Protein AF-A0AA37GXV9-F1 (afdb_monomer_lite)

Secondary structure (DSSP, 8-state):
-------PPP-----------------PPPPEEEEEEETTEEEEEEEEE-SS-EEEEEEEEEE-TTSSEEEEEEE--

Organism: NCBI:txid708192

Foldseek 3Di:
DDDDDPDDDDDDPPDDPDPPPPPPPVPDDWDWDWADPDDFKIKIWTFDDDPVDTWIKIKIFGADPVRHTPDIDIDTD

Sequence (77 aa):
MYFESFGKAPISLTASQSTHMNQSNSTQPRLLIIDILGVNRARVRRDIKSDISDAIGRLDIHWDGTGKIGRIDTNIK

pLDDT: mean 71.6, std 16.7, range [41.31, 95.0]

Structure (mmCIF, N/CA/C/O backbone):
data_AF-A0AA37GXV9-F1
#
_entry.id   AF-A0AA37GXV9-F1
#
loop_
_atom_site.group_PDB
_atom_site.id
_atom_site.type_symbol
_atom_site.label_atom_id
_atom_site.label_alt_id
_atom_site.label_comp_id
_atom_site.label_asym_id
_atom_site.label_entity_id
_atom_site.label_seq_id
_atom_site.pdbx_PDB_ins_code
_atom_site.Cartn_x
_atom_site.Cartn_y
_atom_site.Cartn_z
_atom_site.occupancy
_atom_site.B_iso_or_equiv
_atom_site.auth_seq_id
_atom_site.auth_comp_id
_atom_site.auth_asym_id
_atom_site.auth_atom_id
_atom_site.pdbx_PDB_model_num
ATOM 1 N N . MET A 1 1 ? 90.351 -12.102 -17.833 1.00 42.38 1 MET A N 1
ATOM 2 C CA . MET A 1 1 ? 89.388 -12.798 -16.954 1.00 42.38 1 MET A CA 1
ATOM 3 C C . MET A 1 1 ? 88.192 -11.879 -16.801 1.00 42.38 1 MET A C 1
ATOM 5 O O . MET A 1 1 ? 88.349 -10.812 -16.227 1.00 42.38 1 MET A O 1
ATOM 9 N N . TYR A 1 2 ? 87.066 -12.220 -17.424 1.00 41.31 2 TYR A N 1
ATOM 10 C CA . TYR A 1 2 ? 85.821 -11.457 -17.314 1.00 41.31 2 TYR A CA 1
ATOM 11 C C . TYR A 1 2 ? 84.983 -12.068 -16.187 1.00 41.31 2 TYR A C 1
ATOM 13 O O . TYR A 1 2 ? 84.806 -13.283 -16.152 1.00 41.31 2 TYR A O 1
ATOM 21 N N . PHE A 1 3 ? 84.523 -11.239 -15.251 1.00 50.56 3 PHE A N 1
ATOM 22 C CA . PHE A 1 3 ? 83.601 -11.633 -14.189 1.00 50.56 3 PHE A CA 1
ATOM 23 C C . PHE A 1 3 ? 82.177 -11.303 -14.645 1.00 50.56 3 PHE A C 1
ATOM 25 O O . PHE A 1 3 ? 81.851 -10.131 -14.827 1.00 50.56 3 PHE A O 1
ATOM 32 N N . GLU A 1 4 ? 81.330 -12.314 -14.829 1.00 45.41 4 GLU A N 1
ATOM 33 C CA . GLU A 1 4 ? 79.896 -12.103 -15.025 1.00 45.41 4 GLU A CA 1
ATOM 34 C C . GLU A 1 4 ? 79.224 -11.927 -13.659 1.00 45.41 4 GLU A C 1
ATOM 36 O O . GLU A 1 4 ? 79.115 -12.852 -12.855 1.00 45.41 4 GLU A O 1
ATOM 41 N N . SER A 1 5 ? 78.810 -10.693 -13.377 1.00 55.91 5 SER A N 1
ATOM 42 C CA . SER A 1 5 ? 77.924 -10.365 -12.264 1.00 55.91 5 SER A CA 1
ATOM 43 C C . SER A 1 5 ? 76.495 -10.723 -12.668 1.00 55.91 5 SER A C 1
ATOM 45 O O . SER A 1 5 ? 75.877 -10.019 -13.467 1.00 55.91 5 SER A O 1
ATOM 47 N N . PHE A 1 6 ? 75.951 -11.812 -12.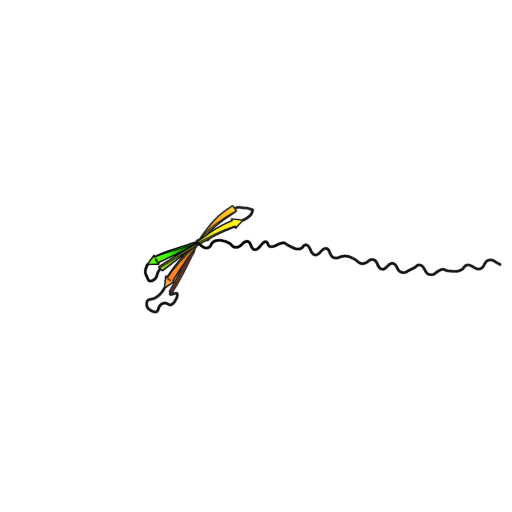125 1.00 54.56 6 PHE A N 1
ATOM 48 C CA . PHE A 1 6 ? 74.520 -12.098 -12.231 1.00 54.56 6 PHE A CA 1
ATOM 49 C C . PHE A 1 6 ? 73.754 -11.166 -11.286 1.00 54.56 6 PHE A C 1
ATOM 51 O O . PHE A 1 6 ? 73.484 -11.490 -10.127 1.00 54.56 6 PHE A O 1
ATOM 58 N N . GLY A 1 7 ? 73.417 -9.975 -11.783 1.00 53.59 7 GLY A N 1
ATOM 59 C CA . GLY A 1 7 ? 72.478 -9.075 -11.127 1.00 53.59 7 GLY A CA 1
ATOM 60 C C . GLY A 1 7 ? 71.112 -9.752 -11.010 1.00 53.59 7 GLY A C 1
ATOM 61 O O . GLY A 1 7 ? 70.478 -10.063 -12.016 1.00 53.59 7 GLY A O 1
ATOM 62 N N . LYS A 1 8 ? 70.657 -10.006 -9.780 1.00 61.88 8 LYS A N 1
ATOM 63 C CA . LYS A 1 8 ? 69.295 -10.486 -9.516 1.00 61.88 8 LYS A CA 1
ATOM 64 C C . LYS A 1 8 ? 68.303 -9.456 -10.062 1.00 61.88 8 LYS A C 1
ATOM 66 O O . LYS A 1 8 ? 68.341 -8.298 -9.650 1.00 61.88 8 LYS A O 1
ATOM 71 N N . ALA A 1 9 ? 67.428 -9.875 -10.975 1.00 61.19 9 ALA A N 1
ATOM 72 C CA . ALA A 1 9 ? 66.354 -9.026 -11.477 1.00 61.19 9 ALA A CA 1
ATOM 73 C C . ALA A 1 9 ? 65.472 -8.547 -10.304 1.00 61.19 9 ALA A C 1
ATOM 75 O O . ALA A 1 9 ? 65.150 -9.355 -9.425 1.00 61.19 9 ALA A O 1
ATOM 76 N N . PRO A 1 10 ? 65.084 -7.260 -10.247 1.00 59.41 10 PRO A N 1
ATOM 77 C CA . PRO A 1 10 ? 64.197 -6.780 -9.199 1.00 59.41 10 PRO A CA 1
ATOM 78 C C . PRO A 1 10 ? 62.823 -7.445 -9.343 1.00 59.41 10 PRO A C 1
ATOM 80 O O . PRO A 1 10 ? 62.245 -7.490 -10.429 1.00 59.41 10 PRO A O 1
ATOM 83 N N . ILE A 1 11 ? 62.295 -7.966 -8.235 1.00 61.16 11 ILE A N 1
ATOM 84 C CA . ILE A 1 11 ? 60.945 -8.531 -8.180 1.00 61.16 11 ILE A CA 1
ATOM 85 C C . ILE A 1 11 ? 59.957 -7.375 -8.377 1.00 61.16 11 ILE A C 1
ATOM 87 O O . ILE A 1 11 ? 59.842 -6.502 -7.518 1.00 61.16 11 ILE A O 1
ATOM 91 N N . SER A 1 12 ? 59.258 -7.351 -9.513 1.00 62.09 12 SER A N 1
ATOM 92 C CA . SER A 1 12 ? 58.175 -6.392 -9.747 1.00 62.09 12 SER A CA 1
ATOM 93 C C . SER A 1 12 ? 56.938 -6.814 -8.960 1.00 62.09 12 SER A C 1
ATOM 95 O O . SER A 1 12 ? 56.338 -7.852 -9.229 1.00 62.09 12 SER A O 1
ATOM 97 N N . LEU A 1 13 ? 56.546 -5.994 -7.987 1.00 58.44 13 LEU A N 1
ATOM 98 C CA . LEU A 1 13 ? 55.266 -6.106 -7.294 1.00 58.44 13 LEU A CA 1
ATOM 99 C C . LEU A 1 13 ? 54.179 -5.484 -8.177 1.00 58.44 13 LEU A C 1
ATOM 101 O O . LEU A 1 13 ? 53.853 -4.306 -8.051 1.00 58.44 13 LEU A O 1
ATOM 105 N N . THR A 1 14 ? 53.619 -6.265 -9.097 1.00 63.25 14 THR A N 1
ATOM 106 C CA . THR A 1 14 ? 52.398 -5.871 -9.811 1.00 63.25 14 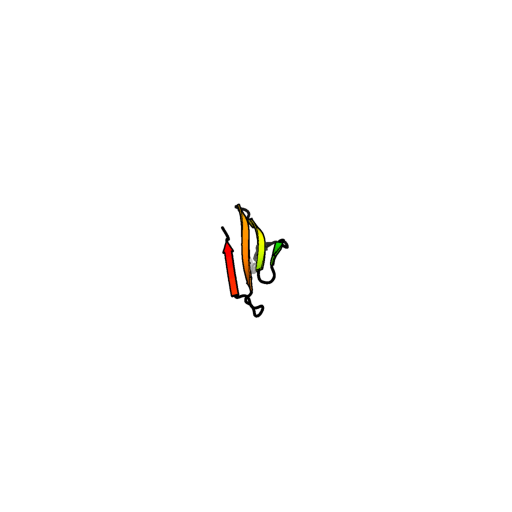THR A CA 1
ATOM 107 C C . THR A 1 14 ? 51.215 -5.940 -8.852 1.00 63.25 14 THR A C 1
ATOM 109 O O . THR A 1 14 ? 50.662 -7.009 -8.591 1.00 63.25 14 THR A O 1
ATOM 112 N N . ALA A 1 15 ? 50.823 -4.787 -8.312 1.00 57.84 15 ALA A N 1
ATOM 113 C CA . ALA A 1 15 ? 49.570 -4.642 -7.589 1.00 57.84 15 ALA A CA 1
ATOM 114 C C . ALA A 1 15 ? 48.411 -4.747 -8.590 1.00 57.84 15 ALA A C 1
ATOM 116 O O . ALA A 1 15 ? 48.191 -3.849 -9.401 1.00 57.84 15 ALA A O 1
ATOM 117 N N . SER A 1 16 ? 47.673 -5.855 -8.545 1.00 58.34 16 SER A N 1
ATOM 118 C CA . SER A 1 16 ? 46.400 -5.959 -9.258 1.00 58.34 16 SER A CA 1
ATOM 119 C C . SER A 1 16 ? 45.372 -5.123 -8.500 1.00 58.34 16 SER A C 1
ATOM 121 O O . SER A 1 16 ? 44.882 -5.546 -7.455 1.00 58.34 16 SER A O 1
ATOM 123 N N . GLN A 1 17 ? 45.069 -3.916 -8.985 1.00 53.50 17 GLN A N 1
ATOM 124 C CA . GLN A 1 17 ? 43.896 -3.185 -8.511 1.00 53.50 17 GLN A CA 1
ATOM 125 C C . GLN A 1 17 ? 42.654 -3.953 -8.960 1.00 53.50 17 GLN A C 1
ATOM 127 O O . GLN A 1 17 ? 42.339 -3.996 -10.149 1.00 53.50 17 GLN A O 1
ATOM 132 N N . SER A 1 18 ? 41.941 -4.561 -8.013 1.00 58.44 18 SER A N 1
ATOM 133 C CA . SER A 1 18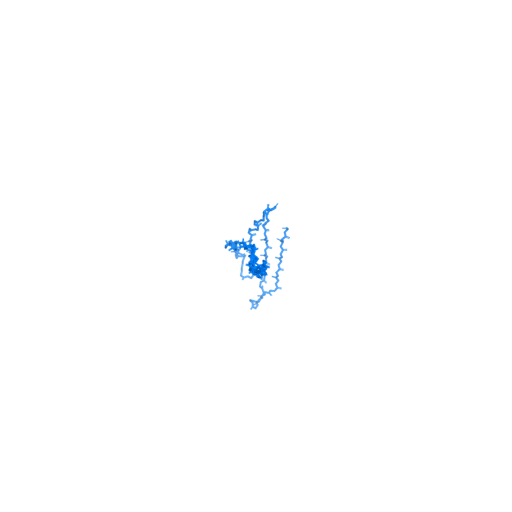 ? 40.573 -4.987 -8.265 1.00 58.44 18 SER A CA 1
ATOM 134 C C . SER A 1 18 ? 39.723 -3.727 -8.400 1.00 58.44 18 SER A C 1
ATOM 136 O O . SER A 1 18 ? 39.468 -3.005 -7.436 1.00 58.44 18 SER A O 1
ATOM 138 N N . THR A 1 19 ? 39.282 -3.429 -9.617 1.00 57.34 19 THR A N 1
ATOM 139 C CA . THR A 1 19 ? 38.176 -2.500 -9.819 1.00 57.34 19 THR A CA 1
ATOM 140 C C . THR A 1 19 ? 36.927 -3.167 -9.255 1.00 57.34 19 THR A C 1
ATOM 142 O O . THR A 1 19 ? 36.228 -3.913 -9.935 1.00 57.34 19 THR A O 1
ATOM 145 N N . HIS A 1 20 ? 36.637 -2.923 -7.977 1.00 48.59 20 HIS A N 1
ATOM 146 C CA . HIS A 1 20 ? 35.284 -3.117 -7.481 1.00 48.59 20 HIS A CA 1
ATOM 147 C C . HIS A 1 20 ? 34.394 -2.177 -8.295 1.00 48.59 20 HIS A C 1
ATOM 149 O O . HIS A 1 20 ? 34.432 -0.961 -8.102 1.00 48.59 20 HIS A O 1
ATOM 155 N N . MET A 1 21 ? 33.623 -2.733 -9.237 1.00 51.12 21 MET A N 1
ATOM 156 C CA . MET A 1 21 ? 32.462 -2.043 -9.785 1.00 51.12 21 MET A CA 1
ATOM 157 C C . MET A 1 21 ? 31.600 -1.659 -8.589 1.00 51.12 21 MET A C 1
ATOM 159 O O . MET A 1 21 ? 30.928 -2.502 -7.995 1.00 51.12 21 MET A O 1
ATOM 163 N N . ASN A 1 22 ? 31.658 -0.388 -8.203 1.00 46.69 22 ASN A N 1
ATOM 164 C CA . ASN A 1 22 ? 30.697 0.178 -7.287 1.00 46.69 22 ASN A CA 1
ATOM 165 C C . ASN A 1 22 ? 29.383 0.210 -8.069 1.00 46.69 22 ASN A C 1
ATOM 167 O O . ASN A 1 22 ? 29.135 1.138 -8.841 1.00 46.69 22 ASN A O 1
ATOM 171 N N . GLN A 1 23 ? 28.594 -0.863 -7.961 1.00 53.97 23 GLN A N 1
ATOM 172 C CA . GLN A 1 23 ? 27.194 -0.827 -8.346 1.00 53.97 23 GLN A CA 1
ATOM 173 C C . GLN A 1 23 ? 26.563 0.235 -7.455 1.00 53.97 23 GLN A C 1
ATOM 175 O O . GLN A 1 23 ? 26.179 -0.026 -6.317 1.00 53.97 23 GLN A O 1
ATOM 180 N N . SER A 1 24 ? 26.528 1.461 -7.974 1.00 44.72 24 SER A N 1
ATOM 181 C CA . SER A 1 24 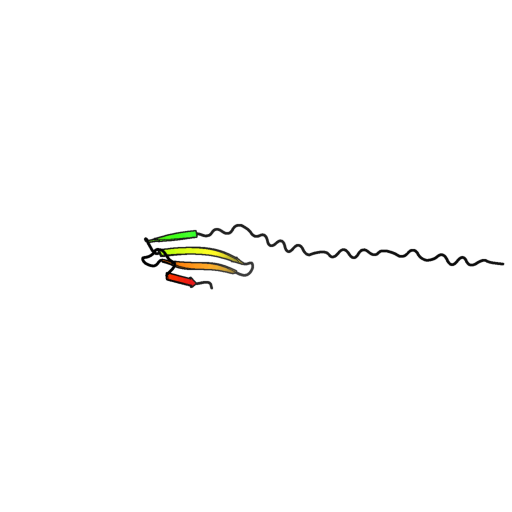? 25.734 2.551 -7.444 1.00 44.72 24 SER A CA 1
ATOM 182 C C . SER A 1 24 ? 24.277 2.120 -7.555 1.00 44.72 24 SER A C 1
ATOM 184 O O . SER A 1 24 ? 23.568 2.467 -8.496 1.00 44.72 24 SER A O 1
ATOM 186 N N . ASN A 1 25 ? 23.829 1.307 -6.601 1.00 52.62 25 ASN A N 1
ATOM 187 C CA . ASN A 1 25 ? 22.423 1.151 -6.305 1.00 52.62 25 ASN A CA 1
ATOM 188 C C . ASN A 1 25 ? 21.998 2.487 -5.712 1.00 52.62 25 ASN A C 1
ATOM 190 O O . ASN A 1 25 ? 21.990 2.674 -4.492 1.00 52.62 25 ASN A O 1
ATOM 194 N N . SER A 1 26 ? 21.696 3.446 -6.590 1.00 47.59 26 SER A N 1
ATOM 195 C CA . SER A 1 26 ? 21.054 4.686 -6.200 1.00 47.59 26 SER A CA 1
ATOM 196 C C . SER A 1 26 ? 19.705 4.296 -5.611 1.00 47.59 26 SER A C 1
ATOM 198 O O . SER A 1 26 ? 18.718 4.087 -6.318 1.00 47.59 26 SER A O 1
ATOM 200 N N . THR A 1 27 ? 19.677 4.127 -4.295 1.00 57.50 27 THR A N 1
ATOM 201 C CA . THR A 1 27 ? 18.453 3.874 -3.550 1.00 57.50 27 THR A CA 1
ATOM 202 C C . THR A 1 27 ? 17.754 5.220 -3.456 1.00 57.50 27 THR A C 1
ATOM 204 O O . THR A 1 27 ? 17.822 5.911 -2.446 1.00 57.50 27 THR A O 1
ATOM 207 N N . GLN A 1 28 ? 17.181 5.662 -4.578 1.00 58.38 28 GLN A N 1
ATOM 208 C CA . GLN A 1 28 ? 16.400 6.886 -4.617 1.00 58.38 28 GLN A CA 1
ATOM 209 C C . GLN A 1 28 ? 15.193 6.696 -3.690 1.00 58.38 28 GLN A C 1
ATOM 211 O O . GLN A 1 28 ? 14.527 5.654 -3.774 1.00 58.38 28 GLN A O 1
ATOM 216 N N . PRO A 1 29 ? 14.898 7.665 -2.805 1.00 58.66 29 PRO A N 1
ATOM 217 C CA . PRO A 1 29 ? 13.697 7.616 -1.988 1.00 58.66 29 PRO A CA 1
ATOM 218 C C . PRO A 1 29 ? 12.487 7.555 -2.923 1.00 58.66 29 PRO A C 1
ATOM 220 O O . PRO A 1 29 ? 12.279 8.443 -3.748 1.00 58.66 29 PRO A O 1
ATOM 223 N N . ARG A 1 30 ? 11.711 6.468 -2.841 1.00 64.81 30 ARG A N 1
ATOM 224 C CA . ARG A 1 30 ? 10.504 6.290 -3.656 1.00 64.81 30 ARG A CA 1
ATOM 225 C C . ARG A 1 30 ? 9.286 6.735 -2.864 1.00 64.81 30 ARG A C 1
ATOM 227 O O . ARG A 1 30 ? 9.146 6.377 -1.696 1.00 64.81 30 ARG A O 1
ATOM 234 N N . LEU A 1 31 ? 8.401 7.486 -3.513 1.00 72.69 31 LEU A N 1
ATOM 235 C CA . LEU A 1 31 ? 7.151 7.925 -2.907 1.00 72.69 31 LEU A CA 1
ATOM 236 C C . LEU A 1 31 ? 6.212 6.723 -2.743 1.00 72.69 31 LEU A C 1
ATOM 238 O O . LEU A 1 31 ? 5.925 5.998 -3.696 1.00 72.69 31 LEU A O 1
ATOM 242 N N . LEU A 1 32 ? 5.758 6.514 -1.510 1.00 81.50 32 LEU A N 1
ATOM 243 C CA . LEU A 1 32 ? 4.661 5.616 -1.178 1.00 81.50 32 LEU A CA 1
ATOM 244 C C . LEU A 1 32 ? 3.438 6.487 -0.926 1.00 81.50 32 LEU A C 1
ATOM 246 O O . LEU A 1 32 ? 3.447 7.321 -0.022 1.00 81.50 32 LEU A O 1
ATOM 250 N N . ILE A 1 33 ? 2.396 6.302 -1.727 1.00 85.81 33 ILE A N 1
ATOM 251 C CA . ILE A 1 33 ? 1.124 6.993 -1.528 1.00 85.81 33 ILE A CA 1
ATOM 252 C C . ILE A 1 33 ? 0.229 6.058 -0.726 1.00 85.81 33 ILE A C 1
ATOM 254 O O . ILE A 1 33 ? -0.020 4.932 -1.153 1.00 85.81 33 ILE A O 1
ATOM 258 N N . ILE A 1 34 ? -0.242 6.510 0.435 1.00 89.62 34 ILE A N 1
ATOM 259 C CA . ILE A 1 34 ? -1.144 5.748 1.301 1.00 89.62 34 ILE A CA 1
ATOM 260 C C . ILE A 1 34 ? -2.494 6.463 1.332 1.00 89.62 34 ILE A C 1
ATOM 262 O O . ILE A 1 34 ? -2.609 7.556 1.879 1.00 89.62 34 ILE A O 1
ATOM 266 N N . ASP A 1 35 ? -3.514 5.828 0.767 1.00 90.38 35 ASP A N 1
ATOM 267 C CA . ASP A 1 35 ? -4.900 6.276 0.831 1.00 90.38 35 ASP A CA 1
ATOM 268 C C . ASP A 1 35 ? -5.611 5.554 1.987 1.00 90.38 35 ASP A C 1
ATOM 270 O O . ASP A 1 35 ? -5.693 4.322 2.002 1.00 90.38 35 ASP A O 1
ATOM 274 N N . ILE A 1 36 ? -6.162 6.298 2.946 1.00 91.62 36 ILE A N 1
ATOM 275 C CA . ILE A 1 36 ? -7.018 5.732 3.999 1.00 91.62 36 ILE A CA 1
ATOM 276 C C . ILE A 1 36 ? -8.452 5.679 3.465 1.00 91.62 36 ILE A C 1
ATOM 278 O O . ILE A 1 36 ? -9.079 6.711 3.242 1.00 91.62 36 ILE A O 1
ATOM 282 N N . LEU A 1 37 ? -8.961 4.470 3.218 1.00 91.69 37 LEU A N 1
ATOM 283 C CA . LEU A 1 37 ? -10.263 4.238 2.575 1.00 91.69 37 LEU A CA 1
ATOM 284 C C . LEU A 1 37 ? -11.406 4.052 3.587 1.00 91.69 37 LEU A C 1
ATOM 286 O O . LEU A 1 37 ? -12.560 3.890 3.197 1.00 91.69 37 LEU A O 1
ATOM 290 N N . GLY A 1 38 ? -11.082 4.024 4.877 1.00 90.50 38 GLY A N 1
ATOM 291 C CA . GLY A 1 38 ? -12.017 3.873 5.985 1.00 90.50 38 GLY A CA 1
ATOM 292 C C . GLY A 1 38 ? -11.281 3.515 7.274 1.00 90.50 38 GLY A C 1
ATOM 293 O O . GLY A 1 38 ? -10.055 3.460 7.298 1.00 90.50 38 GLY A O 1
ATOM 294 N N . VAL A 1 39 ? -12.036 3.224 8.335 1.00 88.75 39 VAL A N 1
ATOM 295 C CA . VAL A 1 39 ? -11.480 2.936 9.674 1.00 88.75 39 VAL A CA 1
ATOM 296 C C . VAL A 1 39 ? -10.552 1.715 9.665 1.00 88.75 39 VAL A C 1
ATOM 298 O O . VAL A 1 39 ? -9.503 1.736 10.294 1.00 88.75 39 VAL A O 1
ATOM 301 N N . ASN A 1 40 ? -10.905 0.684 8.891 1.00 92.69 40 ASN A N 1
ATOM 302 C CA . ASN A 1 40 ? -10.197 -0.600 8.862 1.00 92.69 40 ASN A CA 1
ATOM 303 C C . ASN A 1 40 ? -9.624 -0.933 7.480 1.00 92.69 40 ASN A C 1
ATOM 305 O O . ASN A 1 40 ? -9.403 -2.104 7.166 1.00 92.69 40 ASN A O 1
ATOM 309 N N . ARG A 1 41 ? -9.392 0.072 6.628 1.00 93.31 41 ARG A N 1
ATOM 310 C CA . ARG A 1 41 ? -8.881 -0.166 5.276 1.00 93.31 41 ARG A CA 1
ATOM 311 C C . ARG A 1 41 ? -7.966 0.945 4.790 1.00 93.31 41 ARG A C 1
ATOM 313 O O . ARG A 1 41 ? -8.342 2.115 4.801 1.00 93.31 41 ARG A O 1
ATOM 320 N N . ALA A 1 42 ? -6.815 0.556 4.256 1.00 92.88 42 ALA A N 1
ATOM 321 C CA . ALA A 1 42 ? -5.912 1.448 3.548 1.00 92.88 42 ALA A CA 1
ATOM 322 C C . ALA A 1 42 ? -5.464 0.828 2.231 1.00 92.88 42 ALA A C 1
ATOM 324 O O . ALA A 1 42 ? -5.459 -0.390 2.057 1.00 92.88 42 ALA A O 1
ATOM 325 N N . ARG A 1 43 ? -5.064 1.685 1.301 1.00 92.00 43 ARG A N 1
ATOM 326 C CA . ARG A 1 43 ? -4.443 1.299 0.044 1.00 92.00 43 ARG A CA 1
ATOM 327 C C . ARG A 1 43 ? -3.105 1.995 -0.074 1.00 92.00 43 ARG A C 1
ATOM 329 O O . ARG A 1 43 ? -3.041 3.215 -0.031 1.00 92.00 43 ARG A O 1
ATOM 336 N N . VAL A 1 44 ? -2.051 1.223 -0.279 1.00 90.12 44 VAL A N 1
ATOM 337 C CA . VAL A 1 44 ? -0.728 1.732 -0.617 1.00 90.12 44 VAL A CA 1
ATOM 338 C C . VAL A 1 44 ? -0.514 1.572 -2.117 1.00 90.12 44 VAL A C 1
ATOM 340 O O . VAL A 1 44 ? -0.751 0.506 -2.691 1.00 90.12 44 VAL A O 1
ATOM 343 N N . ARG A 1 45 ? -0.079 2.650 -2.760 1.00 87.00 45 ARG A N 1
ATOM 344 C CA . ARG A 1 45 ? 0.331 2.696 -4.161 1.00 87.00 45 ARG A CA 1
ATOM 345 C C . ARG A 1 45 ? 1.806 3.064 -4.220 1.00 87.00 45 ARG A C 1
ATOM 347 O O . ARG A 1 45 ? 2.252 3.984 -3.533 1.00 87.00 45 ARG A O 1
ATOM 354 N N . ARG A 1 46 ? 2.559 2.330 -5.033 1.00 83.19 46 ARG A N 1
ATOM 355 C CA . ARG A 1 46 ? 3.973 2.588 -5.296 1.00 83.19 46 ARG A CA 1
ATOM 356 C C . ARG A 1 46 ? 4.196 2.657 -6.794 1.00 83.19 46 ARG A C 1
ATOM 358 O O . ARG A 1 46 ? 3.923 1.683 -7.494 1.00 83.19 46 ARG A O 1
ATOM 365 N N . ASP A 1 47 ? 4.795 3.751 -7.239 1.00 75.25 47 ASP A N 1
ATOM 366 C CA . ASP A 1 47 ? 5.328 3.836 -8.591 1.00 75.25 47 ASP A CA 1
ATOM 367 C C . ASP A 1 47 ? 6.647 3.057 -8.653 1.00 75.25 47 ASP A C 1
ATOM 369 O O . ASP A 1 47 ? 7.657 3.378 -8.009 1.00 75.25 47 ASP A O 1
ATOM 373 N N . ILE A 1 48 ? 6.625 1.962 -9.402 1.00 73.25 48 ILE A N 1
ATOM 374 C CA . ILE A 1 48 ? 7.776 1.113 -9.665 1.00 73.25 48 ILE A CA 1
ATOM 375 C C . ILE A 1 48 ? 8.282 1.477 -11.055 1.00 73.25 48 ILE A C 1
ATOM 377 O O . ILE A 1 48 ? 7.925 0.855 -12.047 1.00 73.25 48 ILE A O 1
ATOM 381 N N . LYS A 1 49 ? 9.145 2.494 -11.112 1.00 67.12 49 LYS A N 1
ATOM 382 C CA . LYS A 1 49 ? 9.983 2.721 -12.290 1.00 67.12 49 LYS A CA 1
ATOM 383 C C . LYS A 1 49 ? 11.088 1.668 -12.339 1.00 67.12 49 LYS A C 1
ATOM 385 O O . LYS A 1 49 ? 11.813 1.496 -11.345 1.00 67.12 49 LYS A O 1
ATOM 390 N N . SER A 1 50 ? 11.165 0.961 -13.457 1.0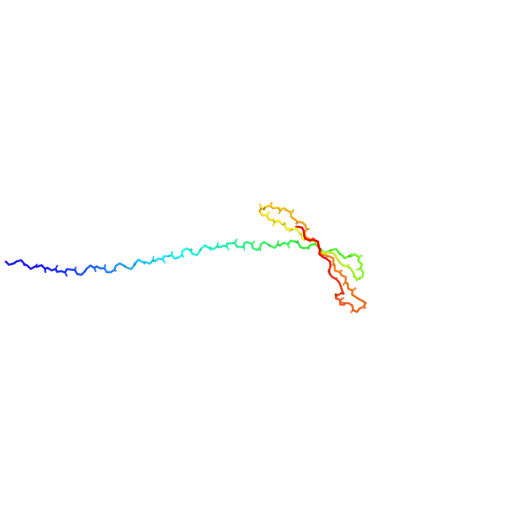0 65.00 50 SER A N 1
ATOM 391 C CA . SER A 1 50 ? 12.235 0.050 -13.862 1.00 65.00 50 SER A CA 1
ATOM 392 C C . SER A 1 50 ? 12.746 0.505 -15.230 1.00 65.00 50 SER A C 1
ATOM 394 O O . SER A 1 50 ? 11.985 1.078 -16.005 1.00 65.00 50 SER A 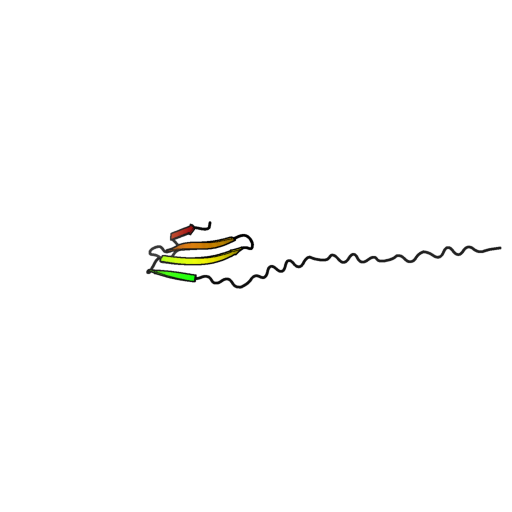O 1
ATOM 396 N N . ASP A 1 51 ? 14.009 0.215 -15.547 1.00 64.38 51 ASP A N 1
ATOM 397 C CA . ASP A 1 51 ? 14.636 0.561 -16.835 1.00 64.38 51 ASP A CA 1
ATOM 398 C C . ASP A 1 51 ? 13.904 -0.052 -18.047 1.00 64.38 51 ASP A C 1
ATOM 400 O O . ASP A 1 51 ? 14.136 0.336 -19.189 1.00 64.38 51 ASP A O 1
ATOM 404 N N . ILE A 1 52 ? 13.018 -1.019 -17.793 1.00 59.50 52 ILE A N 1
ATOM 405 C CA . ILE A 1 52 ? 12.333 -1.831 -18.800 1.00 59.50 52 ILE A CA 1
ATOM 406 C C . ILE A 1 52 ? 10.817 -1.556 -18.808 1.00 59.50 52 ILE A C 1
ATOM 408 O O . ILE A 1 52 ? 10.152 -1.805 -19.812 1.00 59.50 52 ILE A O 1
ATOM 412 N N . SER A 1 53 ? 10.240 -1.056 -17.707 1.00 52.78 53 SER A N 1
ATOM 413 C CA . SER A 1 53 ? 8.797 -0.797 -17.614 1.00 52.78 53 SER A CA 1
ATOM 414 C C . SER A 1 53 ? 8.423 0.050 -16.395 1.00 52.78 53 SER A C 1
ATOM 416 O O . SER A 1 53 ? 9.026 -0.077 -15.328 1.00 52.78 53 SER A O 1
ATOM 418 N N . ASP A 1 54 ? 7.372 0.855 -16.540 1.00 63.31 54 ASP A N 1
ATOM 419 C CA . ASP A 1 54 ? 6.693 1.509 -15.425 1.00 63.31 54 ASP A CA 1
ATOM 420 C C . ASP A 1 54 ? 5.539 0.615 -14.941 1.00 63.31 54 ASP A C 1
ATOM 422 O O . ASP A 1 54 ? 4.578 0.364 -15.670 1.00 63.31 54 ASP A O 1
ATOM 426 N N . ALA A 1 55 ? 5.615 0.154 -13.692 1.00 64.75 55 ALA A N 1
ATOM 427 C CA . ALA A 1 55 ? 4.557 -0.610 -13.038 1.00 64.75 55 ALA A CA 1
ATOM 428 C C . ALA A 1 55 ? 4.021 0.145 -11.817 1.00 64.75 55 ALA A C 1
ATOM 430 O O . ALA A 1 55 ? 4.776 0.740 -11.050 1.00 64.75 55 ALA A O 1
ATOM 431 N N . ILE A 1 56 ? 2.706 0.099 -11.595 1.00 71.44 56 ILE A N 1
ATOM 432 C CA . ILE A 1 56 ? 2.094 0.610 -10.362 1.00 71.44 56 ILE A CA 1
ATOM 433 C C . ILE A 1 56 ? 1.814 -0.586 -9.460 1.00 71.44 56 ILE A C 1
ATOM 435 O O . ILE A 1 56 ? 0.879 -1.353 -9.693 1.00 71.44 56 ILE A O 1
ATOM 439 N N . GLY A 1 57 ? 2.626 -0.736 -8.415 1.00 81.38 57 GLY A N 1
ATOM 440 C CA . GLY A 1 57 ? 2.376 -1.716 -7.369 1.00 81.38 57 GLY A CA 1
ATOM 441 C C . GLY A 1 57 ? 1.232 -1.241 -6.482 1.00 81.38 57 GLY A C 1
ATOM 442 O O . GLY A 1 57 ? 1.288 -0.139 -5.928 1.00 81.38 57 GLY A O 1
ATOM 443 N N . ARG A 1 58 ? 0.197 -2.068 -6.328 1.00 85.62 58 ARG A N 1
ATOM 444 C CA . ARG A 1 58 ? -0.920 -1.801 -5.418 1.00 85.62 58 ARG A CA 1
ATOM 445 C C . ARG A 1 58 ? -0.944 -2.813 -4.280 1.00 85.62 58 ARG A C 1
ATOM 447 O O . ARG A 1 58 ? -0.830 -4.015 -4.507 1.00 85.62 58 ARG A O 1
ATOM 454 N N . LEU A 1 59 ? -1.158 -2.305 -3.074 1.00 88.50 59 LEU A N 1
ATOM 455 C CA . LEU A 1 59 ? -1.308 -3.071 -1.846 1.00 88.50 59 LEU A CA 1
ATOM 456 C C . LEU A 1 59 ? -2.561 -2.582 -1.112 1.00 88.50 59 LEU A C 1
ATOM 458 O O . LEU A 1 59 ? -2.606 -1.435 -0.683 1.00 88.50 59 LEU A O 1
ATOM 462 N N . ASP A 1 60 ? -3.587 -3.411 -0.968 1.00 91.12 60 ASP A N 1
ATOM 463 C CA . ASP A 1 60 ? -4.732 -3.120 -0.102 1.00 91.12 60 ASP A CA 1
ATOM 464 C C . ASP A 1 60 ? -4.531 -3.824 1.248 1.00 91.12 60 ASP A C 1
ATOM 466 O O . ASP A 1 60 ? -4.288 -5.028 1.303 1.00 91.12 60 ASP A O 1
ATOM 470 N N . ILE A 1 61 ? -4.632 -3.069 2.340 1.00 92.12 61 ILE A N 1
ATOM 471 C CA . ILE A 1 61 ? -4.474 -3.548 3.716 1.00 92.12 61 ILE A CA 1
ATOM 472 C C . ILE A 1 61 ? -5.822 -3.425 4.419 1.00 92.12 61 ILE A C 1
ATOM 474 O O . ILE A 1 61 ? -6.462 -2.371 4.384 1.00 92.12 61 ILE A O 1
ATOM 478 N N . HIS A 1 62 ? -6.240 -4.508 5.064 1.00 93.81 62 HIS A N 1
ATOM 479 C CA . HIS A 1 62 ? -7.451 -4.579 5.864 1.00 93.81 62 HIS A CA 1
ATOM 480 C C . HIS A 1 62 ? -7.095 -4.947 7.302 1.00 93.81 62 HIS A C 1
ATOM 482 O O . HIS A 1 62 ? -6.428 -5.958 7.547 1.00 93.81 62 HIS A O 1
ATOM 488 N N . TRP A 1 63 ? -7.571 -4.140 8.246 1.00 95.00 63 TRP A N 1
ATOM 489 C CA . TRP A 1 63 ? -7.454 -4.427 9.672 1.00 95.00 63 TRP A CA 1
ATOM 490 C C . TRP A 1 63 ? -8.698 -5.156 10.187 1.00 95.00 63 TRP A C 1
ATOM 492 O O . TRP A 1 63 ? -9.806 -4.956 9.685 1.00 95.00 63 TRP A O 1
ATOM 502 N N . ASP A 1 64 ? -8.514 -6.031 11.170 1.00 91.38 64 ASP A N 1
ATOM 503 C CA . ASP A 1 64 ? -9.604 -6.660 11.907 1.00 91.38 64 ASP A CA 1
ATOM 504 C C . ASP A 1 64 ? -10.176 -5.711 12.977 1.00 91.38 64 ASP A C 1
ATOM 506 O O . ASP A 1 64 ? -9.651 -4.625 13.230 1.00 91.38 64 ASP A O 1
ATOM 510 N N . GLY A 1 65 ? -11.265 -6.120 13.634 1.00 86.25 65 GLY A N 1
ATOM 511 C CA . GLY A 1 65 ? -11.901 -5.331 14.697 1.00 86.25 65 GLY A CA 1
ATOM 512 C C . GLY A 1 65 ? -11.036 -5.109 15.948 1.00 86.25 65 GLY A C 1
ATOM 513 O O . GLY A 1 65 ? -11.459 -4.386 16.843 1.00 86.25 65 GLY A O 1
ATOM 514 N N . THR A 1 66 ? -9.844 -5.711 16.022 1.00 92.25 66 THR A N 1
ATOM 515 C CA . THR A 1 66 ? -8.867 -5.533 17.109 1.00 92.25 66 THR A CA 1
ATOM 516 C C . THR A 1 66 ? -7.698 -4.628 16.709 1.00 92.25 66 THR A C 1
ATOM 518 O O . THR A 1 66 ? -6.791 -4.405 17.509 1.00 92.25 66 THR A O 1
ATOM 521 N N . GLY A 1 67 ? -7.708 -4.100 15.478 1.00 87.50 67 GLY A N 1
ATOM 522 C CA . GLY A 1 67 ? -6.655 -3.241 14.940 1.00 87.50 67 GLY A CA 1
ATOM 523 C C . GLY A 1 67 ? -5.437 -4.000 14.407 1.00 87.50 67 GLY A C 1
ATOM 524 O O . GLY A 1 67 ? -4.426 -3.377 14.082 1.00 87.50 67 GLY A O 1
ATOM 525 N N . LYS A 1 68 ? -5.497 -5.333 14.289 1.00 91.50 68 LYS A N 1
ATOM 526 C CA . LYS A 1 68 ? -4.432 -6.138 13.671 1.00 91.50 68 LYS A CA 1
ATOM 527 C C . LYS A 1 68 ? -4.666 -6.260 12.176 1.00 91.50 68 LYS A C 1
ATOM 529 O O . LYS A 1 68 ? -5.793 -6.156 11.710 1.00 91.50 68 LYS A O 1
ATOM 534 N N . ILE A 1 69 ? -3.608 -6.492 11.403 1.00 90.62 69 ILE A N 1
ATOM 535 C CA . ILE A 1 69 ? -3.757 -6.741 9.967 1.00 90.62 69 ILE A CA 1
ATOM 536 C C . ILE A 1 69 ? -4.433 -8.103 9.785 1.00 90.62 69 ILE A C 1
ATOM 538 O O . ILE A 1 69 ? -3.844 -9.134 10.101 1.00 90.62 69 ILE A O 1
ATOM 542 N N . GLY A 1 70 ? -5.664 -8.096 9.276 1.00 88.44 70 GLY A N 1
ATOM 543 C CA . GLY A 1 70 ? -6.428 -9.309 8.991 1.00 88.44 70 GLY A CA 1
ATOM 544 C C . GLY A 1 70 ? -6.205 -9.825 7.571 1.00 88.44 70 GLY A C 1
ATOM 545 O O . GLY A 1 70 ? -6.248 -11.031 7.339 1.00 88.44 70 GLY A O 1
ATOM 546 N N . ARG A 1 71 ? -5.962 -8.926 6.607 1.00 88.69 71 ARG A N 1
ATOM 547 C CA . ARG A 1 71 ? -5.754 -9.298 5.202 1.00 88.69 71 ARG A CA 1
ATOM 548 C C . ARG A 1 71 ? -4.908 -8.272 4.457 1.00 88.69 71 ARG A C 1
ATOM 550 O O . ARG A 1 71 ? -5.040 -7.068 4.672 1.00 88.69 71 ARG A O 1
ATOM 557 N N . ILE A 1 72 ? -4.073 -8.774 3.553 1.00 88.75 72 ILE A N 1
ATOM 558 C CA . ILE A 1 72 ? -3.282 -7.984 2.615 1.00 88.75 72 ILE A CA 1
ATOM 559 C C . ILE A 1 72 ? -3.526 -8.545 1.214 1.00 88.75 72 ILE A C 1
ATOM 561 O O . ILE A 1 72 ? -3.256 -9.720 0.974 1.00 88.75 72 ILE A O 1
ATOM 565 N N . ASP A 1 73 ? -4.011 -7.712 0.297 1.00 89.56 73 ASP A N 1
ATOM 566 C CA . ASP A 1 73 ? -4.148 -8.051 -1.119 1.00 89.56 73 ASP A CA 1
ATOM 567 C C . ASP A 1 73 ? -3.130 -7.253 -1.930 1.00 89.56 73 ASP A C 1
ATOM 569 O O . ASP A 1 73 ? -3.030 -6.031 -1.794 1.00 89.56 73 ASP A O 1
ATOM 573 N N . THR A 1 74 ? -2.371 -7.929 -2.789 1.00 83.75 74 THR A N 1
ATOM 574 C CA . THR A 1 74 ? -1.383 -7.280 -3.655 1.00 83.75 74 THR A CA 1
ATOM 575 C C . THR A 1 74 ? -1.787 -7.448 -5.111 1.00 83.75 74 THR A C 1
ATOM 577 O O . THR A 1 74 ? -2.320 -8.478 -5.522 1.00 83.75 74 THR A O 1
ATOM 580 N N . ASN A 1 75 ? -1.550 -6.413 -5.906 1.00 72.12 75 ASN A N 1
ATOM 581 C CA . ASN A 1 75 ? -1.580 -6.520 -7.353 1.00 72.12 75 ASN A CA 1
ATOM 582 C C . ASN A 1 75 ? -0.331 -5.825 -7.876 1.00 72.12 75 ASN A C 1
ATOM 584 O O . ASN A 1 75 ? -0.260 -4.596 -7.954 1.00 72.12 75 ASN A O 1
ATOM 588 N N . ILE A 1 76 ? 0.682 -6.646 -8.120 1.00 65.62 76 ILE A N 1
ATOM 589 C CA . ILE A 1 76 ? 1.949 -6.252 -8.715 1.00 65.62 76 ILE A CA 1
ATOM 590 C C . ILE A 1 76 ? 1.988 -7.000 -10.042 1.00 65.62 76 ILE A C 1
ATOM 592 O O . ILE A 1 76 ? 1.984 -8.231 -10.049 1.00 65.62 76 ILE A O 1
ATOM 596 N N . LYS A 1 77 ? 1.925 -6.249 -11.139 1.00 57.59 77 LYS A N 1
ATOM 597 C CA . LYS A 1 77 ? 2.157 -6.762 -12.488 1.00 57.59 77 LYS A CA 1
ATOM 598 C C . LYS A 1 77 ? 3.594 -6.486 -12.885 1.00 57.59 77 LYS A C 1
ATOM 600 O O . LYS A 1 77 ? 4.091 -5.409 -12.482 1.00 57.59 77 LYS A O 1
#

Radius of gyration: 30.76 Å; chains: 1; bounding box: 101×21×36 Å